Protein AF-A0A967HH14-F1 (afdb_monomer)

Sequence (98 aa):
RGHDFQANYEAALAPALSGEVDVVVHGGDLFHRSRVGPGLAYQALAPLVRVADAGVPVYLVPGNHERSRIPHARFARHPGIHVFDRPRAIGVVVRGVR

Secondary structure (DSSP, 8-state):
-HHHHHHHHHHHHHHHHTT--S-EEE-S-SSSSS---HHHHHHHHHHHHHHHHTT--EEE---TTTTTS-TTGGGG--TTEEE-SSS------BTTB-

Structure (mmCIF, N/CA/C/O backbone):
data_AF-A0A967HH14-F1
#
_entry.id   AF-A0A967HH14-F1
#
loop_
_atom_site.group_PDB
_atom_site.id
_atom_site.type_symbol
_atom_site.label_atom_id
_atom_site.label_alt_id
_atom_site.label_comp_id
_atom_site.label_asym_id
_atom_site.label_entity_id
_atom_site.label_seq_id
_atom_site.pdbx_PDB_ins_code
_atom_site.Cartn_x
_atom_site.Cartn_y
_atom_site.Cartn_z
_atom_site.occupancy
_atom_site.B_iso_or_equiv
_atom_site.auth_seq_id
_atom_site.auth_comp_id
_atom_site.auth_asym_id
_atom_site.auth_atom_id
_atom_site.pdbx_PDB_model_num
ATOM 1 N N . ARG A 1 1 ? 23.506 2.963 -1.694 1.00 77.25 1 ARG A N 1
ATOM 2 C CA . ARG A 1 1 ? 22.261 3.708 -1.396 1.00 77.25 1 ARG A CA 1
ATOM 3 C C . ARG A 1 1 ? 21.000 2.850 -1.407 1.00 77.25 1 ARG A C 1
ATOM 5 O O . ARG A 1 1 ? 20.110 3.152 -0.638 1.00 77.25 1 ARG A O 1
ATOM 12 N N . GLY A 1 2 ? 20.877 1.801 -2.237 1.00 85.44 2 GLY A N 1
ATOM 13 C CA . GLY A 1 2 ? 19.657 0.968 -2.248 1.00 85.44 2 GLY A CA 1
ATOM 14 C C . GLY A 1 2 ? 19.282 0.386 -0.876 1.00 85.44 2 GLY A C 1
ATOM 15 O O . GLY A 1 2 ? 18.121 0.441 -0.493 1.00 85.44 2 GLY A O 1
ATOM 16 N N . HIS A 1 3 ? 20.271 -0.082 -0.109 1.00 89.19 3 HIS A N 1
ATOM 17 C CA . HIS A 1 3 ? 20.059 -0.546 1.266 1.00 89.19 3 HIS A CA 1
ATOM 18 C C . HIS A 1 3 ? 19.560 0.561 2.202 1.00 89.19 3 HIS A C 1
ATOM 20 O O . HIS A 1 3 ? 18.665 0.301 2.993 1.00 89.19 3 HIS A O 1
ATOM 26 N N . ASP A 1 4 ? 20.054 1.794 2.060 1.00 95.62 4 ASP A N 1
ATOM 27 C CA . ASP A 1 4 ? 19.598 2.933 2.870 1.00 95.62 4 ASP A CA 1
ATOM 28 C C . ASP A 1 4 ? 18.126 3.269 2.580 1.00 95.62 4 ASP A C 1
ATOM 30 O O . ASP A 1 4 ? 17.354 3.524 3.498 1.00 95.62 4 ASP A O 1
ATOM 34 N N . PHE A 1 5 ? 17.705 3.205 1.309 1.00 94.94 5 PHE A N 1
ATOM 35 C CA . PHE A 1 5 ? 16.292 3.361 0.941 1.00 94.94 5 PHE A CA 1
ATOM 36 C C . PHE A 1 5 ? 15.422 2.254 1.538 1.00 94.94 5 PHE A C 1
ATOM 38 O O . PHE A 1 5 ? 14.357 2.555 2.068 1.00 94.94 5 PHE A O 1
ATOM 45 N N . GLN A 1 6 ? 15.877 0.998 1.489 1.00 95.19 6 GLN A N 1
ATOM 46 C CA . GLN A 1 6 ? 15.156 -0.115 2.108 1.00 95.19 6 GLN A CA 1
ATOM 47 C C . GLN A 1 6 ?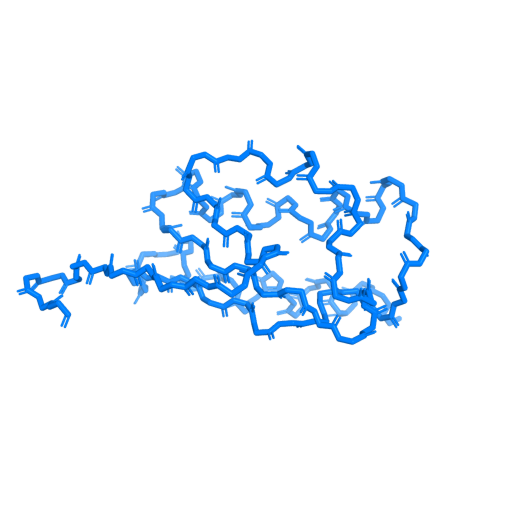 15.045 0.066 3.626 1.00 95.19 6 GLN A C 1
ATOM 49 O O . GLN A 1 6 ? 13.961 -0.088 4.175 1.00 95.19 6 GLN A O 1
ATOM 54 N N . ALA A 1 7 ? 16.145 0.411 4.296 1.00 97.00 7 ALA A N 1
ATOM 55 C CA . ALA A 1 7 ? 16.171 0.592 5.742 1.00 97.00 7 ALA A CA 1
ATOM 56 C C . ALA A 1 7 ? 15.245 1.734 6.180 1.00 97.00 7 ALA A C 1
ATOM 58 O O . ALA A 1 7 ? 14.455 1.565 7.103 1.00 97.00 7 ALA A O 1
ATOM 59 N N . ASN A 1 8 ? 15.277 2.868 5.474 1.00 97.69 8 ASN A N 1
ATOM 60 C CA . ASN A 1 8 ? 14.377 3.989 5.746 1.00 97.69 8 ASN A CA 1
ATOM 61 C C . ASN A 1 8 ? 12.913 3.622 5.494 1.00 97.69 8 ASN A C 1
ATOM 63 O O . ASN A 1 8 ? 12.037 4.026 6.253 1.00 97.69 8 ASN A O 1
ATOM 67 N N . TYR A 1 9 ? 12.646 2.851 4.441 1.00 97.62 9 TYR A N 1
ATOM 68 C CA . TYR A 1 9 ? 11.307 2.371 4.135 1.00 97.62 9 TYR A CA 1
ATOM 69 C C . TYR A 1 9 ? 10.761 1.450 5.235 1.00 97.62 9 TYR A C 1
ATOM 71 O O . TYR A 1 9 ? 9.634 1.630 5.689 1.00 97.62 9 TYR A O 1
ATOM 79 N N . GLU A 1 10 ? 11.571 0.511 5.725 1.00 97.56 10 GLU A N 1
ATOM 80 C CA . GLU A 1 10 ? 11.191 -0.361 6.839 1.00 97.56 10 GLU A CA 1
ATOM 81 C C . GLU A 1 10 ? 11.023 0.415 8.149 1.00 97.56 10 GLU A C 1
ATOM 83 O O . GLU A 1 10 ? 10.053 0.183 8.868 1.00 97.56 10 GLU A O 1
ATOM 88 N N . ALA A 1 11 ? 11.896 1.387 8.423 1.00 98.25 11 ALA A N 1
ATOM 89 C CA . ALA A 1 11 ? 11.769 2.272 9.577 1.00 98.25 11 ALA A CA 1
ATOM 90 C C . ALA A 1 11 ? 10.475 3.104 9.530 1.00 98.25 11 ALA A C 1
ATOM 92 O O . ALA A 1 11 ? 9.809 3.257 10.550 1.00 98.25 11 ALA A O 1
ATOM 93 N N . ALA A 1 12 ? 10.070 3.587 8.352 1.00 98.25 12 ALA A N 1
ATOM 94 C CA . ALA A 1 12 ? 8.816 4.322 8.178 1.00 98.25 12 ALA A CA 1
ATOM 95 C C . ALA A 1 12 ? 7.567 3.451 8.414 1.00 98.25 12 ALA A C 1
ATOM 97 O O . ALA A 1 12 ? 6.520 3.974 8.789 1.00 98.25 12 ALA A O 1
ATOM 98 N N . LEU A 1 13 ? 7.667 2.132 8.212 1.00 98.50 13 LEU A N 1
ATOM 99 C CA . LEU A 1 13 ? 6.588 1.177 8.488 1.00 98.50 13 LEU A CA 1
ATOM 100 C C . LEU A 1 13 ? 6.607 0.635 9.924 1.00 98.50 13 LEU A C 1
ATOM 102 O O . LEU A 1 13 ? 5.642 -0.013 10.330 1.00 98.50 13 LEU A O 1
ATOM 106 N N . ALA A 1 14 ? 7.659 0.899 10.704 1.00 98.44 14 ALA A N 1
ATOM 107 C CA . ALA A 1 14 ? 7.776 0.407 12.075 1.00 98.44 14 ALA A CA 1
ATOM 108 C C . ALA A 1 14 ? 6.584 0.797 12.977 1.00 98.44 14 ALA A C 1
ATOM 110 O O . ALA A 1 14 ? 6.087 -0.104 13.653 1.00 98.44 14 ALA A O 1
ATOM 111 N N . PRO A 1 15 ? 6.034 2.033 12.925 1.00 98.69 15 PRO A N 1
ATOM 112 C CA . PRO A 1 15 ? 4.842 2.397 13.700 1.00 98.69 15 PRO A CA 1
ATOM 113 C C . PRO A 1 15 ? 3.608 1.533 13.393 1.00 98.69 15 PRO A C 1
ATOM 115 O O . PRO A 1 15 ? 2.753 1.309 14.245 1.00 98.69 15 PRO A O 1
ATOM 118 N N . ALA A 1 16 ? 3.494 1.017 12.165 1.00 98.44 16 ALA A N 1
ATOM 119 C CA . ALA A 1 16 ? 2.398 0.121 11.811 1.00 98.44 16 ALA A CA 1
ATOM 120 C C . ALA A 1 16 ? 2.569 -1.274 12.412 1.00 98.44 16 ALA A C 1
ATOM 122 O O . ALA A 1 16 ? 1.592 -1.904 12.805 1.00 98.44 16 ALA A O 1
ATOM 123 N N . LEU A 1 17 ? 3.811 -1.736 12.541 1.00 97.75 17 LEU A N 1
ATOM 124 C CA . LEU A 1 17 ? 4.128 -3.023 13.156 1.00 97.75 17 LEU A CA 1
ATOM 125 C C . LEU A 1 17 ? 4.065 -2.978 14.691 1.00 97.75 17 LEU A C 1
ATOM 127 O O . LEU A 1 17 ? 3.863 -4.016 15.314 1.00 97.75 17 LEU A O 1
ATOM 131 N N . SER A 1 18 ? 4.212 -1.800 15.302 1.00 97.81 18 SER A N 1
ATOM 132 C CA . SER A 1 18 ? 4.051 -1.583 16.748 1.00 97.81 18 SER A CA 1
ATOM 133 C C . SER A 1 18 ? 2.608 -1.278 17.174 1.00 97.81 18 SER A C 1
ATOM 135 O O . SER A 1 18 ? 2.350 -1.112 18.365 1.00 97.81 18 SER A O 1
ATOM 137 N N . GLY A 1 19 ? 1.658 -1.224 16.231 1.00 96.38 19 GLY A N 1
ATOM 138 C CA . GLY A 1 19 ? 0.250 -0.928 16.517 1.00 96.38 19 GLY A CA 1
ATOM 139 C C . GLY A 1 19 ? -0.030 0.547 16.827 1.00 96.38 19 GLY A C 1
ATOM 140 O O . GLY A 1 19 ? -1.055 0.867 17.425 1.00 96.38 19 GLY A O 1
ATOM 141 N N . GLU A 1 20 ? 0.866 1.456 16.435 1.00 98.00 20 GLU A N 1
ATOM 142 C CA . GLU A 1 20 ? 0.725 2.899 16.667 1.00 98.00 20 GLU A CA 1
ATOM 143 C C . GLU A 1 20 ? -0.176 3.589 15.629 1.00 98.00 20 GLU A C 1
ATOM 145 O O . GLU A 1 20 ? -0.615 4.719 15.849 1.00 98.00 20 GLU A O 1
ATOM 150 N N . VAL A 1 21 ? -0.479 2.921 14.510 1.00 97.88 21 VAL A N 1
ATOM 151 C CA . VAL A 1 21 ? -1.337 3.454 13.441 1.00 97.88 21 VAL A CA 1
ATOM 152 C C . VAL A 1 21 ? -2.480 2.499 13.125 1.00 97.88 21 VAL A C 1
ATOM 154 O O . VAL A 1 21 ? -2.333 1.282 13.192 1.00 97.88 21 VAL A O 1
ATOM 157 N N . ASP A 1 22 ? -3.616 3.061 12.724 1.00 97.44 22 ASP A N 1
ATOM 158 C CA . ASP A 1 22 ? -4.796 2.270 12.372 1.00 97.44 22 ASP A CA 1
ATOM 159 C C . ASP A 1 22 ? -4.842 1.904 10.875 1.00 97.44 22 ASP A C 1
ATOM 161 O O . ASP A 1 22 ? -5.537 0.969 10.486 1.00 97.44 22 ASP A O 1
ATOM 165 N N . VAL A 1 23 ? -4.119 2.642 10.022 1.00 97.56 23 VAL A N 1
ATOM 166 C CA . VAL A 1 23 ? -4.056 2.446 8.562 1.00 97.56 23 VAL A CA 1
ATOM 167 C C . VAL A 1 23 ? -2.691 2.868 8.013 1.00 97.56 23 VAL A C 1
ATOM 169 O O . VAL A 1 23 ? -2.050 3.768 8.557 1.00 97.56 23 VAL A O 1
ATOM 172 N N . VAL A 1 24 ? -2.279 2.295 6.878 1.00 98.44 24 VAL A N 1
ATOM 173 C CA . VAL A 1 24 ? -1.123 2.771 6.096 1.00 98.44 24 VAL A CA 1
ATOM 174 C C . VAL A 1 24 ? -1.568 3.208 4.708 1.00 98.44 24 VAL A C 1
ATOM 176 O O . VAL A 1 24 ? -2.240 2.464 3.998 1.00 98.44 24 VAL A O 1
ATOM 179 N N . VAL A 1 25 ? -1.140 4.397 4.280 1.00 97.88 25 VAL A N 1
ATOM 180 C CA . VAL A 1 25 ? -1.342 4.894 2.913 1.00 97.88 25 VAL A CA 1
ATOM 181 C C . VAL A 1 25 ? 0.014 5.126 2.259 1.00 97.88 25 VAL A C 1
ATOM 183 O O . VAL A 1 25 ? 0.793 5.961 2.708 1.00 97.88 25 VAL A O 1
ATOM 186 N N . HIS A 1 26 ? 0.288 4.406 1.174 1.00 97.94 26 HIS A N 1
ATOM 187 C CA . HIS A 1 26 ? 1.450 4.629 0.326 1.00 97.94 26 HIS A CA 1
ATOM 188 C C . HIS A 1 26 ? 1.028 5.419 -0.919 1.00 97.94 26 HIS A C 1
ATOM 190 O O . HIS A 1 26 ? 0.315 4.904 -1.784 1.00 97.94 26 HIS A O 1
ATOM 196 N N . GLY A 1 27 ? 1.471 6.677 -1.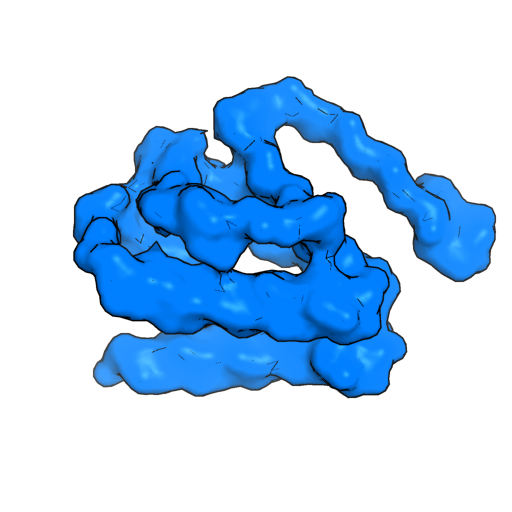001 1.00 96.12 27 GLY A N 1
ATOM 197 C CA . GLY A 1 27 ? 0.976 7.668 -1.966 1.00 96.12 27 GLY A CA 1
ATOM 198 C C . GLY A 1 27 ? 1.432 7.505 -3.421 1.00 96.12 27 GLY A C 1
ATOM 199 O O . GLY A 1 27 ? 0.943 8.232 -4.278 1.00 96.12 27 GLY A O 1
ATOM 200 N N . GLY A 1 28 ? 2.345 6.581 -3.714 1.00 95.38 28 GLY A N 1
ATOM 201 C CA . GLY A 1 28 ? 2.911 6.392 -5.055 1.00 95.38 28 GLY A CA 1
ATOM 202 C C . GLY A 1 28 ? 4.421 6.259 -5.024 1.00 95.38 28 GLY A C 1
ATOM 203 O O . GLY A 1 28 ? 5.027 6.46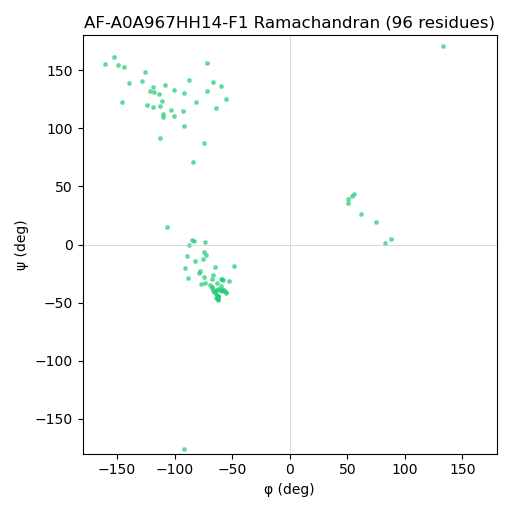1 -3.977 1.00 95.38 28 GLY A O 1
ATOM 204 N N . ASP A 1 29 ? 5.010 5.894 -6.161 1.00 96.69 29 ASP A N 1
ATOM 205 C CA . ASP A 1 29 ? 6.460 5.836 -6.366 1.00 96.69 29 ASP A CA 1
ATOM 206 C C . ASP A 1 29 ? 7.200 4.943 -5.350 1.00 96.69 29 ASP A C 1
ATOM 208 O O . ASP A 1 29 ? 8.284 5.266 -4.864 1.00 96.69 29 ASP A O 1
ATOM 212 N N . LEU A 1 30 ? 6.628 3.767 -5.066 1.00 96.81 30 LEU A N 1
ATOM 213 C CA . LEU A 1 30 ? 7.299 2.689 -4.328 1.00 96.81 30 LEU A CA 1
ATOM 214 C C . LEU A 1 30 ? 8.594 2.257 -5.036 1.00 96.81 30 LEU A C 1
ATOM 216 O O . LEU A 1 30 ? 9.562 1.830 -4.407 1.00 96.81 30 LEU A O 1
ATOM 220 N N . PHE A 1 31 ? 8.616 2.367 -6.362 1.00 96.62 31 PHE A N 1
ATOM 221 C CA . PHE A 1 31 ? 9.755 2.057 -7.203 1.00 96.62 31 PHE A CA 1
ATOM 222 C C . PHE A 1 31 ? 10.213 3.292 -7.962 1.00 96.62 31 PHE A C 1
ATOM 224 O O . PHE A 1 31 ? 9.443 3.953 -8.644 1.00 96.62 31 PHE A O 1
ATOM 231 N N . HIS A 1 32 ? 11.526 3.516 -7.993 1.00 94.88 32 HIS A N 1
ATOM 232 C CA . HIS A 1 32 ? 12.118 4.595 -8.785 1.00 94.88 32 HIS A CA 1
ATOM 233 C C . HIS A 1 32 ? 11.930 4.425 -10.313 1.00 94.88 32 HIS A C 1
ATOM 235 O O . HIS A 1 32 ? 12.087 5.381 -11.076 1.00 94.88 32 HIS A O 1
ATOM 241 N N . ARG A 1 33 ? 11.639 3.210 -10.802 1.00 93.56 33 ARG A N 1
ATOM 242 C CA . ARG A 1 33 ? 11.490 2.875 -12.232 1.00 93.56 33 ARG A CA 1
ATOM 243 C C . ARG A 1 33 ? 10.380 1.837 -12.413 1.00 93.56 33 ARG A C 1
ATOM 245 O O . ARG A 1 33 ? 10.194 0.979 -11.563 1.00 93.56 33 ARG A O 1
ATOM 252 N N . SER A 1 34 ? 9.739 1.833 -13.580 1.00 92.69 34 SER A N 1
ATOM 253 C CA . SER A 1 34 ? 8.629 0.915 -13.903 1.00 92.69 34 SER A CA 1
ATOM 254 C C . SER A 1 34 ? 9.054 -0.506 -14.291 1.00 92.69 34 SER A C 1
ATOM 256 O O . SER A 1 34 ? 8.275 -1.443 -14.140 1.00 92.69 34 SER A O 1
ATOM 258 N N . ARG A 1 35 ? 10.280 -0.700 -14.797 1.00 95.94 35 ARG A N 1
ATOM 259 C CA . ARG A 1 35 ? 10.833 -2.039 -15.062 1.00 95.94 35 ARG A CA 1
ATOM 260 C C . ARG A 1 35 ? 11.596 -2.511 -13.833 1.00 95.94 35 ARG A C 1
ATOM 262 O O . ARG A 1 35 ? 12.726 -2.084 -13.611 1.00 95.94 35 ARG A O 1
ATOM 269 N N . VAL A 1 36 ? 10.968 -3.384 -13.057 1.00 96.88 36 VAL A N 1
ATOM 270 C CA . VAL A 1 36 ? 11.500 -3.907 -11.796 1.00 96.88 36 VAL A CA 1
ATOM 271 C C . VAL A 1 36 ? 11.596 -5.421 -11.909 1.00 96.88 36 VAL A C 1
ATOM 273 O O . VAL A 1 36 ? 10.647 -6.055 -12.355 1.00 96.88 36 VAL A O 1
ATOM 276 N N . GLY A 1 37 ? 12.739 -5.999 -11.538 1.00 97.62 37 GLY A N 1
ATOM 277 C CA . GLY A 1 37 ? 12.888 -7.453 -11.465 1.00 97.62 37 GLY A CA 1
ATOM 278 C C . GLY A 1 37 ? 12.117 -8.046 -10.276 1.00 97.62 37 GLY A C 1
ATOM 279 O O . GLY A 1 37 ? 11.909 -7.356 -9.276 1.00 97.62 37 GLY A O 1
ATOM 280 N N . PRO A 1 38 ? 11.735 -9.334 -10.321 1.00 97.88 38 PRO A N 1
ATOM 281 C CA . PRO A 1 38 ? 10.877 -9.942 -9.304 1.00 97.88 38 PRO A CA 1
ATOM 282 C C . PRO A 1 38 ? 11.464 -9.891 -7.887 1.00 97.88 38 PRO A C 1
ATOM 284 O O . PRO A 1 38 ? 10.709 -9.679 -6.947 1.00 97.88 38 PRO A O 1
ATOM 287 N N . GLY A 1 39 ? 12.785 -10.032 -7.724 1.00 97.88 39 GLY A N 1
ATOM 288 C CA . GLY A 1 39 ? 13.433 -9.961 -6.408 1.00 97.88 39 GLY A CA 1
ATOM 289 C C . GLY A 1 39 ? 13.296 -8.588 -5.746 1.00 97.88 39 GLY A C 1
ATOM 290 O O . GLY A 1 39 ? 12.885 -8.501 -4.594 1.00 97.88 39 GLY A O 1
ATOM 291 N N . LEU A 1 40 ? 13.547 -7.508 -6.496 1.00 96.94 40 LEU A N 1
ATOM 292 C CA . LEU A 1 40 ? 13.382 -6.143 -5.986 1.00 96.94 40 LEU A CA 1
ATOM 293 C C . LEU A 1 40 ? 11.906 -5.814 -5.726 1.00 96.94 40 LEU A C 1
ATOM 295 O O . LEU A 1 40 ? 11.584 -5.165 -4.736 1.00 96.94 40 LEU A O 1
ATOM 299 N N . ALA A 1 41 ? 11.001 -6.297 -6.581 1.00 97.81 41 ALA A N 1
ATOM 300 C CA . ALA A 1 41 ? 9.572 -6.121 -6.358 1.00 97.81 41 ALA A CA 1
ATOM 301 C C . ALA A 1 41 ? 9.087 -6.849 -5.099 1.00 97.81 41 ALA A C 1
ATOM 303 O O . ALA A 1 41 ? 8.313 -6.285 -4.333 1.00 97.81 41 ALA A O 1
ATOM 304 N N . TYR A 1 42 ? 9.568 -8.071 -4.860 1.00 98.12 42 TYR A N 1
ATOM 305 C CA . TYR A 1 42 ? 9.295 -8.799 -3.625 1.00 98.12 42 TYR A CA 1
ATOM 306 C C . TYR A 1 42 ? 9.851 -8.054 -2.407 1.00 98.12 42 TYR A C 1
ATOM 308 O O . TYR A 1 42 ? 9.119 -7.836 -1.450 1.00 98.12 42 TYR A O 1
ATOM 316 N N . GLN A 1 43 ? 11.104 -7.592 -2.464 1.00 97.62 43 GLN A N 1
ATOM 317 C CA . GLN A 1 43 ? 11.734 -6.847 -1.371 1.00 97.62 43 GLN A CA 1
ATOM 318 C C . GLN A 1 43 ? 10.967 -5.564 -1.005 1.00 97.62 43 GLN A C 1
ATOM 320 O O . GLN A 1 43 ? 10.838 -5.248 0.175 1.00 97.62 43 GLN A O 1
ATOM 325 N N . ALA A 1 44 ? 10.437 -4.844 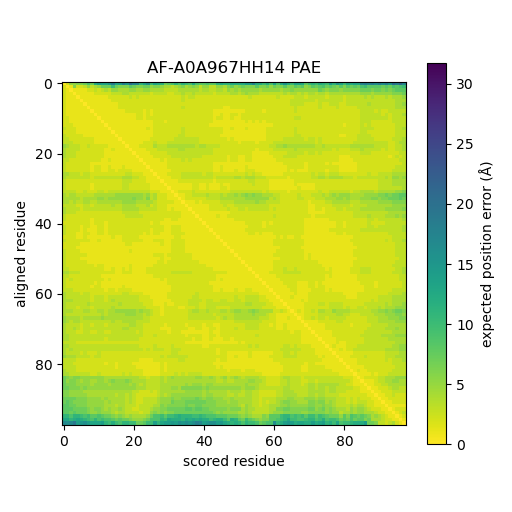-1.996 1.00 97.50 44 ALA A N 1
ATOM 326 C CA . ALA A 1 44 ? 9.666 -3.625 -1.766 1.00 97.50 44 ALA A CA 1
ATOM 327 C C . ALA A 1 44 ? 8.229 -3.898 -1.291 1.00 97.50 44 ALA A C 1
ATOM 329 O O . ALA A 1 44 ? 7.688 -3.128 -0.509 1.00 97.50 44 ALA A O 1
ATOM 330 N N . LEU A 1 45 ? 7.589 -4.981 -1.747 1.00 98.31 45 LEU A N 1
ATOM 331 C CA . LEU A 1 45 ? 6.194 -5.282 -1.397 1.00 98.31 45 LEU A CA 1
ATOM 332 C C . LEU A 1 45 ? 6.053 -6.095 -0.106 1.00 98.31 45 LEU A C 1
ATOM 334 O O . LEU A 1 45 ? 5.054 -5.945 0.594 1.00 98.31 45 LEU A O 1
ATOM 338 N N . ALA A 1 46 ? 7.040 -6.926 0.241 1.00 98.31 46 ALA A N 1
ATOM 339 C CA . ALA A 1 46 ? 6.994 -7.769 1.435 1.00 98.31 46 ALA A CA 1
ATOM 340 C C . ALA A 1 46 ? 6.795 -6.977 2.745 1.00 98.31 46 ALA A C 1
ATOM 342 O O . ALA A 1 46 ? 6.015 -7.437 3.576 1.00 98.31 46 ALA A O 1
ATOM 343 N N . PRO A 1 47 ? 7.400 -5.789 2.953 1.00 98.50 47 PRO A N 1
ATOM 344 C CA . PRO A 1 47 ? 7.106 -4.968 4.126 1.00 98.50 47 PRO A CA 1
ATOM 345 C C . PRO A 1 47 ? 5.629 -4.558 4.242 1.00 98.50 47 PRO A C 1
ATOM 347 O O . PRO A 1 47 ? 5.083 -4.619 5.338 1.00 98.50 47 PRO A O 1
ATOM 350 N N . LEU A 1 48 ? 4.952 -4.226 3.133 1.00 98.62 48 LEU A N 1
ATOM 351 C CA . LEU A 1 48 ? 3.508 -3.926 3.147 1.00 98.62 48 LEU A CA 1
ATOM 352 C C . LEU A 1 48 ? 2.667 -5.156 3.476 1.00 98.62 48 LEU A C 1
ATOM 354 O O . LEU A 1 48 ? 1.659 -5.039 4.165 1.00 98.62 48 LEU A O 1
ATOM 358 N N . VAL A 1 49 ? 3.077 -6.331 2.990 1.00 98.62 49 VAL A N 1
ATOM 359 C CA . VAL A 1 49 ? 2.417 -7.596 3.340 1.00 98.62 49 VAL A CA 1
ATOM 360 C C . VAL A 1 49 ? 2.534 -7.856 4.836 1.00 98.62 49 VAL A C 1
ATOM 362 O O . VAL A 1 49 ? 1.512 -8.099 5.458 1.00 98.62 49 VAL A O 1
ATOM 365 N N . ARG A 1 50 ? 3.716 -7.669 5.440 1.00 98.50 50 ARG A N 1
ATOM 366 C CA . ARG A 1 50 ? 3.891 -7.808 6.899 1.00 98.50 50 ARG A CA 1
ATOM 367 C C . ARG A 1 50 ? 3.001 -6.858 7.702 1.00 98.50 50 ARG A C 1
ATOM 369 O O . ARG A 1 50 ? 2.465 -7.253 8.729 1.00 98.50 50 ARG A O 1
ATOM 376 N N . VAL A 1 51 ? 2.840 -5.615 7.244 1.00 98.75 51 VAL A N 1
ATOM 377 C CA . VAL A 1 51 ? 1.917 -4.651 7.869 1.00 98.75 51 VAL A CA 1
ATOM 378 C C . VAL A 1 51 ? 0.472 -5.148 7.786 1.00 98.75 51 VAL A C 1
ATOM 380 O O . VAL A 1 51 ? -0.252 -5.115 8.778 1.00 98.75 51 VAL A O 1
ATOM 383 N N . ALA A 1 52 ? 0.067 -5.665 6.627 1.00 98.50 52 ALA A N 1
ATOM 384 C CA . ALA A 1 52 ? -1.273 -6.202 6.443 1.00 98.50 52 ALA A CA 1
ATOM 385 C C . ALA A 1 52 ? -1.513 -7.505 7.231 1.00 98.50 52 ALA A C 1
ATOM 387 O O . ALA A 1 52 ? -2.613 -7.694 7.749 1.00 98.50 52 ALA A O 1
ATOM 388 N N . ASP A 1 53 ? -0.498 -8.362 7.374 1.00 98.44 53 ASP A N 1
ATOM 389 C CA . ASP A 1 53 ? -0.523 -9.560 8.227 1.00 98.44 53 ASP A CA 1
ATOM 390 C C . ASP A 1 53 ? -0.685 -9.191 9.713 1.00 98.44 53 ASP A C 1
ATOM 392 O O . ASP A 1 53 ? -1.350 -9.905 10.461 1.00 98.44 53 ASP A O 1
ATOM 396 N N . ALA A 1 54 ? -0.132 -8.049 10.140 1.00 98.06 54 ALA A N 1
ATOM 397 C CA . ALA A 1 54 ? -0.317 -7.500 11.487 1.00 98.0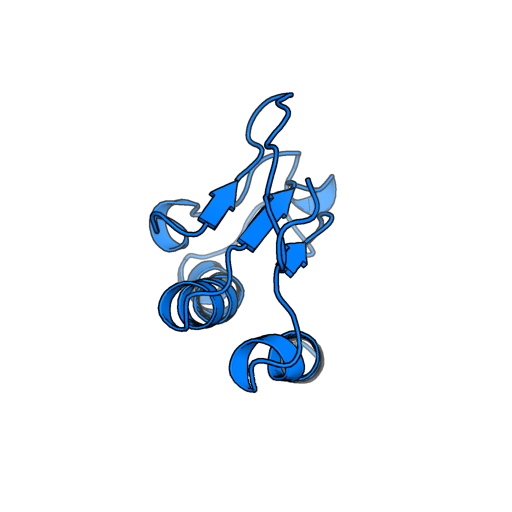6 54 ALA A CA 1
ATOM 398 C C . ALA A 1 54 ? -1.720 -6.897 11.718 1.00 98.06 54 ALA A C 1
ATOM 400 O O . ALA A 1 54 ? -2.003 -6.379 12.796 1.00 98.06 54 ALA A O 1
ATOM 401 N N . GLY A 1 55 ? -2.610 -6.964 10.721 1.00 97.00 55 GLY A N 1
ATOM 402 C CA . GLY A 1 55 ? -3.988 -6.481 10.810 1.00 97.00 55 GLY A CA 1
ATOM 403 C C . GLY A 1 55 ? -4.174 -5.006 10.452 1.00 97.00 55 GLY A C 1
ATOM 404 O O . GLY A 1 55 ? -5.295 -4.509 10.543 1.00 97.00 55 GLY A O 1
ATOM 405 N N . VAL A 1 56 ? -3.122 -4.309 10.010 1.00 98.19 56 VAL A N 1
ATOM 406 C CA . VAL A 1 56 ? -3.203 -2.902 9.596 1.00 98.19 56 VAL A CA 1
ATOM 407 C C . VAL A 1 56 ? -3.463 -2.825 8.085 1.00 98.19 56 VAL A C 1
ATOM 409 O O . VAL A 1 56 ? -2.608 -3.234 7.295 1.00 98.19 56 VAL A O 1
ATOM 412 N N . PRO A 1 57 ? -4.618 -2.307 7.626 1.00 98.00 57 PRO A N 1
ATOM 413 C CA . PRO A 1 57 ? -4.912 -2.224 6.202 1.00 98.00 57 PRO A CA 1
ATOM 414 C C . PRO A 1 57 ? -3.977 -1.237 5.489 1.00 98.00 57 PRO A C 1
ATOM 416 O O . PRO A 1 57 ? -3.687 -0.141 5.977 1.00 98.00 57 PRO A O 1
ATOM 419 N N . VAL A 1 58 ? -3.542 -1.623 4.289 1.00 98.56 58 VAL A N 1
ATOM 420 C CA . VAL A 1 58 ? -2.621 -0.858 3.446 1.00 98.56 58 VAL A CA 1
ATOM 421 C C . VAL A 1 58 ? -3.330 -0.379 2.185 1.00 98.56 58 VAL A C 1
ATOM 423 O O . VAL A 1 58 ? -3.898 -1.167 1.430 1.00 98.56 58 VAL A O 1
ATOM 426 N N . TYR A 1 59 ? -3.219 0.909 1.892 1.00 98.00 59 TYR A N 1
ATOM 427 C CA . TYR A 1 59 ? -3.746 1.561 0.698 1.00 98.00 59 TYR A CA 1
ATOM 428 C C . TYR A 1 59 ? -2.583 1.973 -0.199 1.00 98.00 59 TYR A C 1
ATOM 430 O O . TYR A 1 59 ? -1.823 2.873 0.143 1.00 98.00 59 TYR A O 1
ATOM 438 N N . LEU A 1 60 ? -2.423 1.302 -1.341 1.00 97.75 60 LEU A N 1
ATOM 439 C CA . LEU A 1 60 ? -1.296 1.520 -2.249 1.00 97.75 60 LEU A CA 1
ATOM 440 C C . LEU A 1 60 ? -1.767 2.191 -3.537 1.00 97.75 60 LEU A C 1
ATOM 442 O O . LEU A 1 60 ? -2.464 1.580 -4.352 1.00 97.75 60 LEU A O 1
ATOM 446 N N . VAL A 1 61 ? -1.356 3.438 -3.736 1.00 96.88 61 VAL A N 1
ATOM 447 C CA . VAL A 1 61 ? -1.580 4.178 -4.979 1.00 96.88 61 VAL A CA 1
ATOM 448 C C . VAL A 1 61 ? -0.371 3.964 -5.897 1.00 96.88 61 VAL A C 1
ATOM 450 O O . VAL A 1 61 ? 0.757 4.091 -5.432 1.00 96.88 61 VAL A O 1
ATOM 453 N N . PRO A 1 62 ? -0.549 3.600 -7.178 1.00 96.00 62 PRO A N 1
ATOM 454 C CA . PRO A 1 62 ? 0.549 3.579 -8.142 1.00 96.00 62 PRO A CA 1
ATOM 455 C C . PRO A 1 62 ? 0.971 5.004 -8.524 1.00 96.00 62 PRO A C 1
ATOM 457 O O . PRO A 1 62 ? 0.120 5.818 -8.882 1.00 96.00 62 PRO A O 1
ATOM 460 N N . GLY A 1 63 ? 2.270 5.297 -8.504 1.00 95.94 63 GLY A N 1
ATOM 461 C CA . GLY A 1 63 ? 2.813 6.595 -8.897 1.00 95.94 63 GLY A CA 1
ATOM 462 C C . GLY A 1 63 ? 3.200 6.674 -10.376 1.00 95.94 63 GLY A C 1
ATOM 463 O O . GLY A 1 63 ? 2.969 5.758 -11.181 1.00 95.94 63 GLY A O 1
ATOM 464 N N . ASN A 1 64 ? 3.780 7.808 -10.769 1.00 95.81 64 ASN A N 1
ATOM 465 C CA . ASN A 1 64 ? 4.225 8.039 -12.143 1.00 95.81 64 ASN A CA 1
ATOM 466 C C . ASN A 1 64 ? 5.504 7.259 -12.475 1.00 95.81 64 ASN A C 1
ATOM 468 O O . ASN A 1 64 ? 5.691 6.877 -13.635 1.00 95.81 64 ASN A O 1
ATOM 472 N N . HIS A 1 65 ? 6.355 6.955 -11.493 1.00 96.00 65 HIS A N 1
ATOM 473 C CA . HIS A 1 65 ? 7.560 6.156 -11.719 1.00 96.00 65 HIS A CA 1
ATOM 474 C C . HIS A 1 65 ? 7.224 4.706 -12.089 1.00 96.00 65 HIS A C 1
ATOM 476 O O . HIS A 1 65 ? 7.919 4.096 -12.914 1.00 96.00 65 HIS A O 1
ATOM 482 N N . GLU A 1 66 ? 6.099 4.185 -11.594 1.00 94.56 66 GLU A N 1
ATOM 483 C CA . GLU A 1 66 ? 5.546 2.900 -12.015 1.00 94.56 66 GLU A CA 1
ATOM 484 C C . GLU A 1 66 ? 4.667 2.964 -13.273 1.00 94.56 66 GLU A C 1
ATOM 486 O O . GLU A 1 66 ? 4.109 1.944 -13.678 1.00 94.56 66 GLU A O 1
ATOM 491 N N . ARG A 1 67 ? 4.528 4.129 -13.925 1.00 94.50 67 ARG A N 1
ATOM 492 C CA . ARG A 1 67 ? 3.570 4.346 -15.033 1.00 94.50 67 ARG A CA 1
ATOM 493 C C . ARG A 1 67 ? 2.139 3.967 -14.631 1.00 94.50 67 ARG A C 1
ATOM 495 O O . ARG A 1 67 ? 1.421 3.310 -15.388 1.00 94.50 67 ARG A O 1
ATOM 502 N N . SER A 1 68 ? 1.761 4.347 -13.412 1.00 94.19 68 SER A N 1
ATOM 503 C CA . SER A 1 68 ? 0.438 4.112 -12.833 1.00 94.19 68 SER A CA 1
ATOM 504 C C . SER A 1 68 ? 0.066 2.627 -12.688 1.00 94.19 68 SER A C 1
ATOM 506 O O . SER A 1 68 ? -1.115 2.282 -12.685 1.00 94.19 68 SER A O 1
ATOM 508 N N . ARG A 1 69 ? 1.054 1.719 -12.569 1.00 95.00 69 ARG A N 1
ATOM 509 C CA . ARG A 1 69 ? 0.827 0.275 -12.364 1.00 95.00 69 ARG A CA 1
ATOM 510 C C . ARG A 1 69 ? 1.891 -0.367 -11.481 1.00 95.00 69 ARG A C 1
ATOM 512 O O . ARG A 1 69 ? 3.046 -0.409 -11.872 1.00 95.00 69 ARG A O 1
ATOM 519 N N . ILE A 1 70 ? 1.504 -0.994 -10.370 1.00 96.62 70 ILE A N 1
ATOM 520 C CA . ILE A 1 70 ? 2.454 -1.679 -9.474 1.00 96.62 70 ILE A CA 1
ATOM 521 C C . ILE A 1 70 ? 3.137 -2.875 -10.176 1.00 96.62 70 ILE A C 1
ATOM 523 O O . ILE A 1 70 ? 2.457 -3.850 -10.530 1.00 96.62 70 ILE A O 1
ATOM 527 N N . PRO A 1 71 ? 4.474 -2.859 -10.357 1.00 96.44 71 PRO A N 1
ATOM 528 C CA . PRO A 1 71 ? 5.221 -3.996 -10.884 1.00 96.44 71 PRO A CA 1
ATOM 529 C C . PRO A 1 71 ? 5.061 -5.226 -9.988 1.00 96.44 71 PRO A C 1
ATOM 531 O O . PRO A 1 71 ? 5.141 -5.135 -8.768 1.00 96.44 71 PRO A O 1
ATOM 534 N N . HIS A 1 72 ? 4.845 -6.397 -10.593 1.00 97.12 72 HIS A N 1
ATOM 535 C CA . HIS A 1 72 ? 4.669 -7.662 -9.868 1.00 97.12 72 HIS A CA 1
ATOM 536 C C . HIS A 1 72 ? 3.629 -7.611 -8.729 1.00 97.12 72 HIS A C 1
ATOM 538 O O . HIS A 1 72 ? 3.798 -8.292 -7.719 1.00 97.12 72 HIS A O 1
ATOM 544 N N . ALA A 1 73 ? 2.508 -6.903 -8.927 1.00 95.19 73 ALA A N 1
ATOM 545 C CA . ALA A 1 73 ? 1.408 -6.769 -7.957 1.00 95.19 73 ALA A CA 1
ATOM 546 C C . ALA A 1 73 ? 0.909 -8.091 -7.330 1.00 95.19 73 ALA A C 1
ATOM 548 O O . ALA A 1 73 ? 0.296 -8.081 -6.269 1.00 95.19 73 ALA A O 1
ATOM 549 N N . ARG A 1 74 ? 1.197 -9.247 -7.947 1.00 96.81 74 ARG A N 1
ATOM 550 C CA . ARG A 1 74 ? 0.977 -10.576 -7.352 1.00 96.81 74 ARG A CA 1
ATOM 551 C C . ARG A 1 74 ? 1.612 -10.753 -5.965 1.00 96.81 74 ARG A C 1
ATOM 553 O O . ARG A 1 74 ? 1.048 -11.485 -5.168 1.00 96.81 74 ARG A O 1
ATOM 560 N N . PHE A 1 75 ? 2.736 -10.090 -5.677 1.00 97.94 75 PHE A N 1
ATOM 561 C CA . PHE A 1 75 ? 3.388 -10.144 -4.363 1.00 97.94 75 PHE A CA 1
ATOM 562 C C . PHE A 1 75 ? 2.665 -9.310 -3.300 1.00 97.94 75 PHE A C 1
ATOM 564 O O . PHE A 1 75 ? 2.942 -9.474 -2.124 1.00 97.94 75 PHE A O 1
ATOM 571 N N . ALA A 1 76 ? 1.723 -8.456 -3.706 1.00 95.75 76 ALA A N 1
ATOM 572 C CA . ALA A 1 76 ? 0.864 -7.671 -2.824 1.00 95.75 76 ALA A CA 1
ATOM 573 C C . ALA A 1 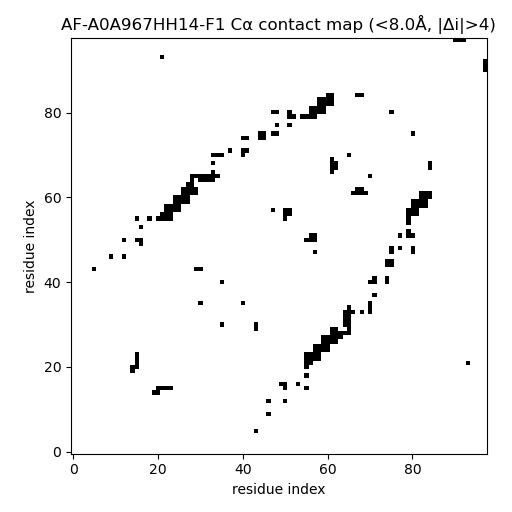76 ? -0.578 -8.210 -2.786 1.00 95.75 76 ALA A C 1
ATOM 575 O O . ALA A 1 76 ? -1.495 -7.502 -2.376 1.00 95.75 76 ALA A O 1
ATOM 576 N N . ARG A 1 77 ? -0.814 -9.441 -3.268 1.00 96.12 77 ARG A N 1
ATOM 577 C CA . ARG A 1 77 ? -2.132 -10.086 -3.198 1.00 96.12 77 ARG A CA 1
ATOM 578 C C . ARG A 1 77 ? -2.399 -10.532 -1.767 1.00 96.12 77 ARG A C 1
ATOM 580 O O . ARG A 1 77 ? -2.123 -11.668 -1.406 1.00 96.12 77 ARG A O 1
ATOM 587 N N . HIS A 1 78 ? -2.946 -9.619 -0.984 1.00 98.00 78 HIS A N 1
ATOM 588 C CA . HIS A 1 78 ? -3.348 -9.841 0.394 1.00 98.00 78 HIS A CA 1
ATOM 589 C C . HIS A 1 78 ? -4.686 -9.118 0.631 1.00 98.00 78 HIS A C 1
ATOM 591 O O . HIS A 1 78 ? -4.849 -8.005 0.128 1.00 98.00 78 HIS A O 1
ATOM 597 N N . PRO A 1 79 ? -5.659 -9.703 1.358 1.00 97.12 79 PRO A N 1
ATOM 598 C CA . PRO A 1 79 ? -6.974 -9.084 1.572 1.00 97.12 79 PRO A CA 1
ATOM 599 C C . PRO A 1 79 ? -6.903 -7.718 2.273 1.00 97.12 79 PRO A C 1
ATOM 601 O O . PRO A 1 79 ? -7.737 -6.858 2.009 1.00 97.12 79 PRO A O 1
ATOM 604 N N . GLY A 1 80 ? -5.887 -7.503 3.113 1.00 97.69 80 GLY A N 1
ATOM 605 C CA . GLY A 1 80 ? -5.603 -6.219 3.761 1.00 97.69 80 GLY A CA 1
ATOM 606 C C . GLY A 1 80 ? -4.808 -5.222 2.910 1.00 97.69 80 GLY A C 1
ATOM 607 O O . GLY A 1 80 ? -4.454 -4.164 3.416 1.00 97.69 80 GLY A O 1
ATOM 608 N N . ILE A 1 81 ? -4.484 -5.534 1.647 1.00 98.19 81 ILE A N 1
ATOM 609 C CA . ILE A 1 81 ? -3.811 -4.597 0.736 1.00 98.19 81 ILE A CA 1
ATOM 610 C C . ILE A 1 81 ? -4.760 -4.172 -0.381 1.00 98.19 81 ILE A C 1
ATOM 612 O O . ILE A 1 81 ? -5.246 -4.958 -1.194 1.00 98.19 81 ILE A O 1
ATOM 616 N N . HIS A 1 82 ? -4.946 -2.865 -0.478 1.00 97.44 82 HIS A N 1
ATOM 617 C CA . HIS A 1 82 ? -5.852 -2.208 -1.393 1.00 97.44 82 HIS A CA 1
ATOM 618 C C . HIS A 1 82 ? -5.055 -1.407 -2.431 1.00 97.44 82 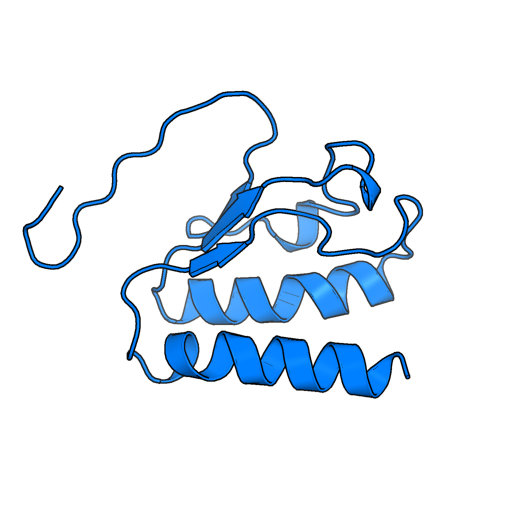HIS A C 1
ATOM 620 O O . HIS A 1 82 ? -4.792 -0.221 -2.250 1.00 97.44 82 HIS A O 1
ATOM 626 N N . VAL A 1 83 ? -4.742 -2.023 -3.576 1.00 96.62 83 VAL A N 1
ATOM 627 C CA . VAL A 1 83 ? -4.061 -1.340 -4.698 1.00 96.62 83 VAL A CA 1
ATOM 628 C C . VAL A 1 83 ? -5.050 -0.547 -5.553 1.00 96.62 83 VAL A C 1
ATOM 630 O O . VAL A 1 83 ? -5.981 -1.146 -6.084 1.00 96.62 83 VAL A O 1
ATOM 633 N N . PHE A 1 84 ? -4.856 0.762 -5.720 1.00 95.56 84 PHE A N 1
ATOM 634 C CA . PHE A 1 84 ? -5.709 1.650 -6.525 1.00 95.56 84 PHE A CA 1
ATOM 635 C C . PHE A 1 84 ? -5.313 1.601 -8.009 1.00 95.56 84 PHE A C 1
ATOM 637 O O . PHE A 1 84 ? -4.748 2.539 -8.558 1.00 95.56 84 PHE A O 1
ATOM 64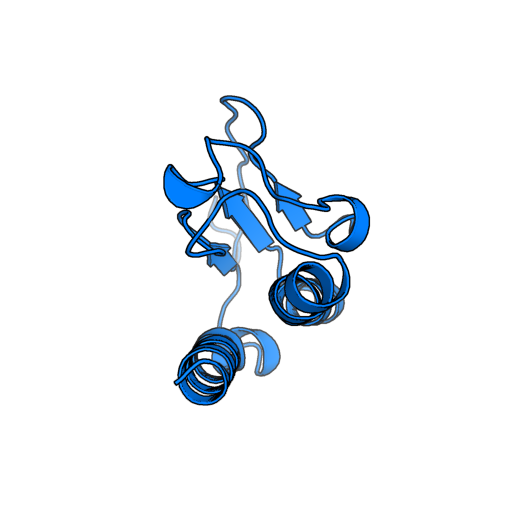4 N N . ASP A 1 85 ? -5.611 0.483 -8.667 1.00 90.12 85 ASP A N 1
ATOM 645 C CA . ASP A 1 85 ? -5.386 0.252 -10.103 1.00 90.12 85 ASP A CA 1
ATOM 646 C C . ASP A 1 85 ? -6.351 1.020 -11.030 1.00 90.12 85 ASP A C 1
ATOM 648 O O . ASP A 1 85 ? -6.168 1.056 -12.247 1.00 90.12 85 ASP A O 1
ATOM 652 N N . ARG A 1 86 ? -7.376 1.642 -10.446 1.00 91.38 86 ARG A N 1
ATOM 653 C CA . ARG A 1 86 ? -8.369 2.515 -11.080 1.00 91.38 86 ARG A CA 1
ATOM 654 C C . ARG A 1 86 ? -8.918 3.513 -10.054 1.00 91.38 86 ARG A C 1
ATOM 656 O O . ARG A 1 86 ? -8.836 3.232 -8.852 1.00 91.38 86 ARG A O 1
ATOM 663 N N . PRO A 1 87 ? -9.534 4.629 -10.492 1.00 92.19 87 PRO A N 1
ATOM 664 C CA . PRO A 1 87 ? -10.210 5.556 -9.590 1.00 92.19 87 PRO A CA 1
ATOM 665 C C . PRO A 1 87 ? -11.262 4.832 -8.747 1.00 92.19 87 PRO A C 1
ATOM 667 O O . PRO A 1 87 ? -12.125 4.128 -9.277 1.00 92.19 87 PRO A O 1
ATOM 670 N N . ARG A 1 88 ? -11.163 4.970 -7.425 1.00 93.44 88 ARG A N 1
ATOM 671 C CA . ARG A 1 88 ? -12.098 4.376 -6.466 1.00 93.44 88 ARG A CA 1
ATOM 672 C C . ARG A 1 88 ? -12.004 5.082 -5.119 1.00 93.44 88 ARG A C 1
ATOM 674 O O . ARG A 1 88 ? -10.950 5.609 -4.774 1.00 93.44 88 ARG A O 1
ATOM 681 N N . ALA A 1 89 ? -13.081 5.008 -4.350 1.00 94.06 89 ALA A N 1
ATOM 682 C CA . ALA A 1 89 ? -13.116 5.418 -2.954 1.00 94.06 89 ALA A CA 1
ATOM 683 C C . ALA A 1 89 ? -13.219 4.174 -2.062 1.00 94.06 89 ALA A C 1
ATOM 685 O O . ALA A 1 89 ? -13.975 3.253 -2.373 1.00 94.06 89 ALA A O 1
ATOM 686 N N . ILE A 1 90 ? -12.460 4.149 -0.966 1.00 92.50 90 ILE A N 1
ATOM 687 C CA . ILE A 1 90 ? -12.595 3.149 0.096 1.00 92.50 90 ILE A CA 1
ATOM 688 C C . ILE A 1 90 ? -12.816 3.916 1.394 1.00 92.50 90 ILE A C 1
ATOM 690 O O . ILE A 1 90 ? -11.986 4.740 1.761 1.00 92.50 90 ILE A O 1
ATOM 694 N N . GLY A 1 91 ? -13.949 3.670 2.049 1.00 92.81 91 GLY A N 1
ATOM 695 C CA . GLY A 1 91 ? -14.207 4.175 3.394 1.00 92.81 91 GLY A CA 1
ATOM 696 C C . GLY A 1 91 ? -13.659 3.203 4.430 1.00 92.81 91 GLY A C 1
ATOM 697 O O . GLY A 1 91 ? -13.766 1.990 4.247 1.00 92.81 91 GLY A O 1
ATOM 698 N N . VAL A 1 92 ? -13.100 3.736 5.510 1.00 92.00 92 VAL A N 1
ATOM 699 C CA . VAL A 1 92 ? -12.564 2.961 6.633 1.00 92.00 92 VAL A CA 1
ATOM 700 C C . VAL A 1 92 ? -13.181 3.504 7.903 1.00 92.00 92 VAL A C 1
ATOM 702 O O . VAL A 1 92 ? -13.356 4.707 8.023 1.00 92.00 92 VAL A O 1
ATOM 705 N N . VAL A 1 93 ? -13.516 2.622 8.839 1.00 92.62 93 VAL A N 1
ATOM 706 C CA . VAL A 1 93 ? -13.910 3.038 10.182 1.00 92.62 93 VAL A CA 1
ATOM 707 C C . VAL A 1 93 ? -12.736 2.782 11.113 1.00 92.62 93 VAL A C 1
ATOM 709 O O . VAL A 1 93 ? -12.344 1.636 11.316 1.00 92.62 93 VAL A O 1
ATOM 712 N N . VAL A 1 94 ? -12.183 3.850 11.673 1.00 91.94 94 VAL A N 1
ATOM 713 C CA . VAL A 1 94 ? -11.066 3.825 12.615 1.00 91.94 94 VAL A CA 1
ATOM 714 C C . VAL A 1 94 ? -11.573 4.291 13.968 1.00 91.94 94 VAL A C 1
ATOM 716 O O . VAL A 1 94 ? -12.056 5.412 14.092 1.00 91.94 94 VAL A O 1
ATOM 719 N N . ARG A 1 95 ? -11.481 3.440 14.996 1.00 90.94 95 ARG A N 1
ATOM 720 C CA . ARG A 1 95 ? -11.877 3.788 16.379 1.00 90.94 95 ARG A CA 1
ATOM 721 C C . ARG A 1 95 ? -13.291 4.397 16.472 1.00 90.94 95 ARG A C 1
ATOM 723 O O . ARG A 1 95 ? -13.542 5.292 17.271 1.00 90.94 95 ARG A O 1
ATOM 730 N N . GLY A 1 96 ? -14.211 3.918 15.630 1.00 90.44 96 GLY A N 1
ATOM 731 C CA . GLY A 1 96 ? -15.596 4.402 15.556 1.00 90.44 96 GLY A CA 1
ATOM 732 C C . GLY A 1 96 ? -15.810 5.670 14.718 1.00 90.44 96 GLY A C 1
ATOM 733 O O . GLY A 1 96 ? -16.946 6.119 14.599 1.00 90.44 96 GLY A O 1
ATOM 734 N N . VAL A 1 97 ? -14.760 6.225 14.109 1.00 87.44 97 VAL A N 1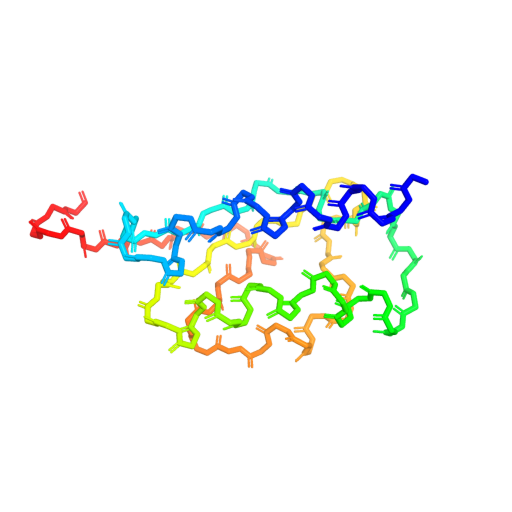
ATOM 735 C CA . VAL A 1 97 ? -14.813 7.377 13.195 1.00 87.44 97 VAL A CA 1
ATOM 736 C C . VAL A 1 97 ? -14.742 6.882 11.753 1.00 87.44 97 VAL A C 1
ATOM 738 O O . VAL A 1 97 ? -13.917 6.026 11.447 1.00 87.44 97 VAL A O 1
ATOM 741 N N . ARG A 1 98 ? -15.617 7.392 10.882 1.00 80.81 98 ARG A N 1
ATOM 742 C CA . ARG A 1 98 ? -15.679 7.048 9.453 1.00 80.81 98 ARG A CA 1
ATOM 743 C C . ARG A 1 98 ? -14.986 8.093 8.587 1.00 80.81 98 ARG A C 1
ATOM 745 O O . ARG A 1 98 ? -15.138 9.288 8.918 1.00 80.81 98 ARG A O 1
#

Solvent-accessible surface area (backbone atoms only — not comparable to full-atom values): 5809 Å² total; per-residue (Å²): 108,71,67,58,54,50,52,53,52,52,60,71,45,43,49,48,71,71,64,75,43,82,62,44,76,45,86,35,50,91,38,92,49,49,85,63,55,71,68,62,37,40,65,66,31,45,63,58,46,53,29,24,73,72,69,26,39,34,37,38,38,46,17,74,38,28,71,53,40,66,58,70,50,75,62,49,74,45,95,40,44,47,69,50,82,55,96,80,86,83,90,61,73,54,98,88,43,112

Radius of gyration: 13.36 Å; Cα contacts (8 Å, |Δi|>4): 131; chains: 1; bounding box: 38×19×32 Å

Nearest PDB structures (foldseek):
  1s8e-assembly2_B  TM=7.614E-01  e=6.233E-04  Pyrococcus furiosus DSM 3638
  3av0-assembly1_A  TM=7.494E-01  e=1.026E-03  Methanocaldococcus jannaschii
  7yzp-assembly1_A  TM=6.883E-01  e=1.168E-02  Escherichia coli
  6s85-assembly1_A  TM=7.149E-01  e=1.699E-02  Escherichia coli
  4m0v-assembly2_B  TM=6.925E-01  e=2.320E-02  Escherichia coli KO11FL

Foldseek 3Di:
DVVVVLVVLLVVCVCLLVVVDQAAEAPECLDQAQDDDPVVLLSSQVSVVSSVVSVHAYEYFYYVRNVRDRPPCVSNPDPSYHYCSDDDDDDDQDPNRD

pLDDT: mean 95.8, std 3.57, range [77.25, 98.75]

Mean predicted aligned error: 2.68 Å